Protein AF-E2A5L2-F1 (afdb_monomer)

Radius of gyration: 16.83 Å; Cα contacts (8 Å, |Δi|>4): 22; chains: 1; bounding box: 39×30×38 Å

pLDDT: mean 75.6, std 15.66, range [40.66, 94.75]

Foldseek 3Di:
DVVVVVCVVVCCVVQNDPLRDACQVVPCVVVVLVVQQPDPPPSVVSSVVSVVVVVVVPDPPPPPCPDDDDPDDCRDPDDD

Sequence (80 aa):
NVHSLIHLPTDVKKYGQLDNFSAFPFENFLGQLSRLVKSPKEPLVQLCNRIAEYDLLGDKKNNTQIYPTLEREHCVGPIL

Secondary structure (DSSP, 8-state):
--THHHHHHHHHHHH-SGGG--SGGGTTHHHHHHHH--SSSSHHHHHHHHHHHHHHT---------S---SS---S----

Structure (mmCIF, N/CA/C/O backbone):
data_AF-E2A5L2-F1
#
_entry.id   AF-E2A5L2-F1
#
loop_
_atom_site.group_PDB
_atom_site.id
_atom_site.type_symbol
_atom_site.label_atom_id
_atom_site.label_alt_id
_atom_site.label_comp_id
_atom_site.label_asym_id
_atom_site.label_entity_id
_atom_site.label_seq_id
_atom_site.pdbx_PDB_ins_code
_atom_site.Cartn_x
_atom_site.Cartn_y
_atom_site.Cartn_z
_atom_site.occupancy
_atom_site.B_iso_or_equiv
_atom_site.auth_seq_id
_atom_site.auth_comp_id
_atom_site.auth_asym_id
_atom_site.auth_atom_id
_atom_site.pdbx_PDB_model_num
ATOM 1 N N . ASN A 1 1 ? 11.712 3.370 -1.003 1.00 58.59 1 ASN A N 1
ATOM 2 C CA . ASN A 1 1 ? 11.430 2.734 -2.308 1.00 58.59 1 ASN A CA 1
ATOM 3 C C . ASN A 1 1 ? 12.675 2.286 -3.092 1.00 58.59 1 ASN A C 1
ATOM 5 O O . ASN A 1 1 ? 12.521 1.658 -4.123 1.00 58.59 1 ASN A O 1
ATOM 9 N N . VAL A 1 2 ? 13.907 2.528 -2.613 1.00 63.34 2 VAL A N 1
ATOM 10 C CA . VAL A 1 2 ? 15.136 2.056 -3.298 1.00 63.34 2 VAL A CA 1
ATOM 11 C C . VAL A 1 2 ? 15.390 0.558 -3.061 1.00 63.34 2 VAL A C 1
ATOM 13 O O . VAL A 1 2 ? 15.910 -0.124 -3.931 1.00 63.34 2 VAL A O 1
ATOM 16 N N . HIS A 1 3 ? 14.956 0.024 -1.911 1.00 73.69 3 HIS A N 1
ATOM 17 C CA . HIS A 1 3 ? 15.046 -1.407 -1.587 1.00 73.69 3 HIS A CA 1
ATOM 18 C C . HIS A 1 3 ? 14.320 -2.291 -2.613 1.00 73.69 3 HIS A C 1
ATOM 20 O O . HIS A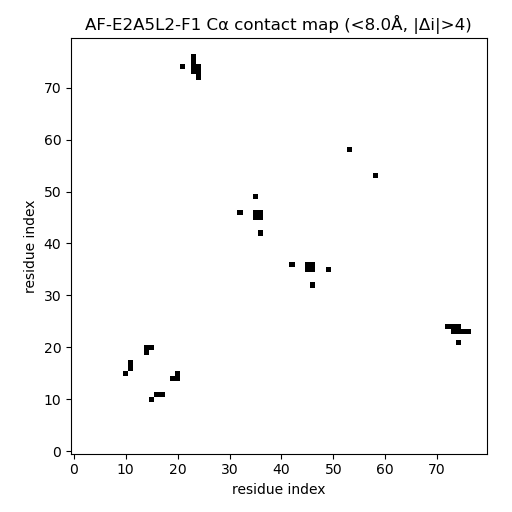 1 3 ? 14.802 -3.362 -2.956 1.00 73.69 3 HIS A O 1
ATOM 26 N N . SER A 1 4 ? 13.212 -1.804 -3.175 1.00 67.69 4 SER A N 1
ATOM 27 C CA . SER A 1 4 ? 12.447 -2.486 -4.222 1.00 67.69 4 SER A CA 1
ATOM 28 C C . SER A 1 4 ? 13.289 -2.750 -5.482 1.00 67.69 4 SER A C 1
ATOM 30 O O . SER A 1 4 ? 13.085 -3.752 -6.158 1.00 67.69 4 SER A O 1
ATOM 32 N N . LEU A 1 5 ? 14.302 -1.916 -5.760 1.00 77.62 5 LEU A N 1
ATOM 33 C CA . LEU A 1 5 ? 15.207 -2.094 -6.903 1.00 7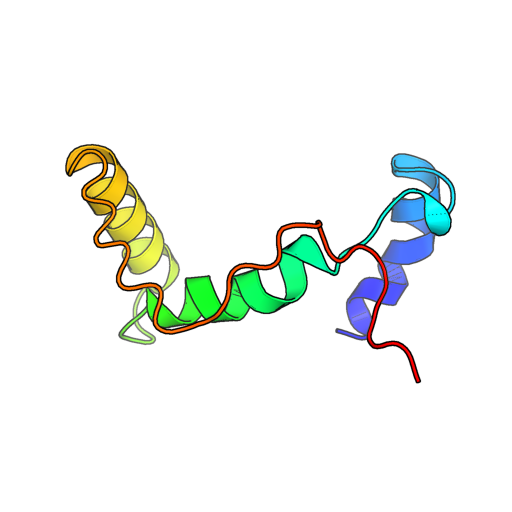7.62 5 LEU A CA 1
ATOM 34 C C . LEU A 1 5 ? 16.119 -3.319 -6.757 1.00 77.62 5 LEU A C 1
ATOM 36 O O . LEU A 1 5 ? 16.624 -3.827 -7.753 1.00 77.62 5 LEU A O 1
ATOM 40 N N . ILE A 1 6 ? 16.301 -3.826 -5.533 1.00 86.88 6 ILE A N 1
ATOM 41 C CA . ILE A 1 6 ? 17.059 -5.057 -5.273 1.00 86.88 6 ILE A CA 1
ATOM 42 C C . ILE A 1 6 ? 16.316 -6.271 -5.850 1.00 86.88 6 ILE A C 1
ATOM 44 O O . ILE A 1 6 ? 16.947 -7.223 -6.305 1.00 86.88 6 ILE A O 1
ATOM 48 N N . HIS A 1 7 ? 14.981 -6.225 -5.874 1.00 83.12 7 HIS A N 1
ATOM 49 C CA . HIS A 1 7 ? 14.137 -7.286 -6.424 1.00 83.12 7 HIS A CA 1
ATOM 50 C C . HIS A 1 7 ? 13.881 -7.142 -7.925 1.00 83.12 7 HIS A C 1
ATOM 52 O O . HIS A 1 7 ? 13.456 -8.111 -8.552 1.00 83.12 7 HIS A O 1
ATOM 58 N N . LEU A 1 8 ? 14.245 -6.002 -8.523 1.00 83.56 8 LEU A N 1
ATOM 59 C CA . LEU A 1 8 ? 14.034 -5.723 -9.941 1.00 83.56 8 LEU A CA 1
ATOM 60 C C . LEU A 1 8 ? 14.551 -6.835 -10.875 1.00 83.56 8 LEU A C 1
ATOM 62 O O . LEU A 1 8 ? 13.815 -7.219 -11.779 1.00 83.56 8 LEU A O 1
ATOM 66 N N . PRO A 1 9 ? 15.743 -7.437 -10.672 1.00 86.00 9 PRO A N 1
ATOM 67 C CA . PRO A 1 9 ? 16.197 -8.541 -11.521 1.00 86.00 9 PRO A CA 1
ATOM 68 C C . PRO A 1 9 ? 15.306 -9.789 -11.428 1.00 86.00 9 PRO A C 1
ATOM 70 O O . PRO A 1 9 ? 15.151 -10.520 -12.405 1.00 86.00 9 PRO A O 1
ATOM 73 N N . THR A 1 10 ? 14.735 -10.054 -10.252 1.00 86.88 10 THR A N 1
ATOM 74 C CA . THR A 1 10 ? 13.801 -11.164 -10.026 1.00 86.88 10 THR A CA 1
ATOM 75 C C . THR A 1 10 ? 12.444 -10.860 -10.651 1.00 86.88 10 THR A C 1
ATOM 77 O O . THR A 1 10 ? 11.854 -11.734 -11.284 1.00 86.88 10 THR A O 1
ATOM 80 N N . ASP A 1 11 ? 11.987 -9.615 -10.543 1.00 84.69 11 ASP A N 1
ATOM 81 C CA . ASP A 1 11 ? 10.734 -9.158 -11.137 1.00 84.69 11 ASP A CA 1
ATOM 82 C C . ASP A 1 11 ? 10.802 -9.177 -12.667 1.00 84.69 11 ASP A C 1
ATOM 84 O O . ASP A 1 11 ? 9.883 -9.686 -13.301 1.00 84.69 11 ASP A O 1
ATOM 88 N N . VAL A 1 12 ? 11.927 -8.774 -13.269 1.00 86.38 12 VAL A N 1
ATOM 89 C CA . VAL A 1 12 ? 12.142 -8.876 -14.724 1.00 86.38 12 VAL A CA 1
ATOM 90 C C . VAL A 1 12 ? 12.089 -10.332 -15.201 1.00 86.38 12 VAL A C 1
ATOM 92 O O . VAL A 1 12 ? 11.508 -10.638 -16.240 1.00 86.38 12 VAL A O 1
ATOM 95 N N . LYS A 1 13 ? 12.647 -11.274 -14.429 1.00 88.12 13 LYS A N 1
ATOM 96 C CA . LYS A 1 13 ? 12.557 -12.709 -14.754 1.00 88.12 13 LYS A CA 1
ATOM 97 C C . LYS A 1 13 ? 11.128 -13.249 -14.665 1.00 88.12 13 LYS A C 1
ATOM 99 O O . LYS A 1 13 ? 10.805 -14.197 -15.373 1.00 88.12 13 LYS A O 1
ATOM 104 N N . LYS A 1 14 ? 10.299 -12.689 -13.781 1.00 88.50 14 LYS A N 1
ATOM 105 C CA . LYS A 1 14 ? 8.939 -13.171 -13.508 1.00 88.50 14 LYS A CA 1
ATOM 106 C C . LYS A 1 14 ? 7.880 -12.526 -14.406 1.00 88.50 14 LYS A C 1
ATOM 108 O O . LYS A 1 14 ? 6.970 -13.220 -14.847 1.00 88.50 14 LYS A O 1
ATOM 113 N N . TYR A 1 15 ? 7.986 -11.224 -14.652 1.00 83.94 15 TYR A N 1
ATOM 114 C CA . TYR A 1 15 ? 6.982 -10.410 -15.347 1.00 83.94 15 TYR A CA 1
ATOM 115 C C . TYR A 1 15 ? 7.430 -9.960 -16.747 1.00 83.94 15 TYR A C 1
ATOM 117 O O . TYR A 1 15 ? 6.638 -9.393 -17.498 1.00 83.94 15 TYR A O 1
ATOM 125 N N . GLY A 1 16 ? 8.673 -10.259 -17.131 1.00 84.50 16 GLY A N 1
ATOM 126 C CA . GLY A 1 16 ? 9.246 -9.890 -18.421 1.00 84.50 16 GLY A CA 1
ATOM 127 C C . GLY A 1 16 ? 10.003 -8.566 -18.369 1.00 84.50 16 GLY A C 1
ATOM 128 O O . GLY A 1 16 ? 10.354 -8.063 -17.311 1.00 84.50 16 GLY A O 1
ATOM 129 N N . GLN A 1 17 ? 10.311 -8.015 -19.536 1.00 83.06 17 GLN A N 1
ATOM 130 C CA . GLN A 1 17 ? 11.035 -6.749 -19.675 1.00 83.06 17 GLN A CA 1
ATOM 131 C C . GLN A 1 17 ? 10.339 -5.579 -18.958 1.00 83.06 17 GLN A C 1
ATOM 133 O O . GLN A 1 17 ? 9.119 -5.569 -18.815 1.00 83.06 17 GLN A O 1
ATOM 138 N N . LEU A 1 18 ? 11.129 -4.593 -18.522 1.00 75.25 18 LEU A N 1
ATOM 139 C CA . LEU A 1 18 ? 10.671 -3.475 -17.687 1.00 75.25 18 LEU A CA 1
ATOM 140 C C . LEU A 1 18 ? 9.538 -2.663 -18.327 1.00 75.25 18 LEU A C 1
ATOM 142 O O . LEU A 1 18 ? 8.652 -2.201 -17.623 1.00 75.25 18 LEU A O 1
ATOM 146 N N . ASP A 1 19 ? 9.508 -2.571 -19.656 1.00 76.94 19 ASP A N 1
ATOM 147 C CA . ASP A 1 19 ? 8.437 -1.886 -20.390 1.00 76.94 19 ASP A CA 1
ATOM 148 C C . ASP A 1 19 ? 7.065 -2.568 -20.237 1.00 76.94 19 ASP A C 1
ATOM 150 O O . ASP A 1 19 ? 6.029 -1.947 -20.465 1.00 76.94 19 ASP A O 1
ATOM 154 N N . ASN A 1 20 ? 7.044 -3.843 -19.835 1.00 77.25 20 ASN A N 1
ATOM 155 C CA . ASN A 1 20 ? 5.821 -4.628 -19.686 1.00 77.25 20 ASN A CA 1
ATOM 156 C C . ASN A 1 20 ? 5.223 -4.560 -18.274 1.00 77.25 20 ASN A C 1
ATOM 158 O O . ASN A 1 20 ? 4.112 -5.053 -18.075 1.00 77.25 20 ASN A O 1
ATOM 162 N N . PHE A 1 21 ? 5.932 -4.009 -17.283 1.00 77.38 21 PHE A N 1
ATOM 163 C CA . PHE A 1 21 ? 5.426 -3.939 -15.915 1.00 77.38 21 PHE A CA 1
ATOM 164 C C . PHE A 1 21 ? 5.750 -2.606 -15.248 1.00 77.38 21 PHE A C 1
ATOM 166 O O . PHE A 1 21 ? 6.832 -2.046 -15.375 1.00 77.38 21 PHE A O 1
ATOM 173 N N . SER A 1 22 ? 4.784 -2.100 -14.491 1.00 77.00 22 SER A N 1
ATOM 174 C CA . SER A 1 22 ? 4.874 -0.794 -13.859 1.00 77.00 22 SER A CA 1
ATOM 175 C C . SER A 1 22 ? 4.286 -0.840 -12.458 1.00 77.00 22 SER A C 1
ATOM 177 O O . SER A 1 22 ? 3.233 -1.433 -12.229 1.00 77.00 22 SER A O 1
ATOM 179 N N . ALA A 1 23 ? 4.971 -0.195 -11.514 1.00 76.44 23 ALA A N 1
ATOM 180 C CA . ALA A 1 23 ? 4.477 -0.009 -10.154 1.00 76.44 23 ALA A CA 1
ATOM 181 C C . ALA A 1 23 ? 3.633 1.273 -9.999 1.00 76.44 23 ALA A C 1
ATOM 183 O O . ALA A 1 23 ? 3.067 1.485 -8.927 1.00 76.44 23 ALA A O 1
ATOM 184 N N . PHE A 1 24 ? 3.520 2.106 -11.047 1.00 77.62 24 PHE A N 1
ATOM 185 C CA . PHE A 1 24 ? 2.758 3.363 -11.014 1.00 77.62 24 PHE A CA 1
ATOM 186 C C . PHE A 1 24 ? 1.295 3.186 -10.567 1.00 77.62 24 PHE A C 1
ATOM 188 O O . PHE A 1 24 ? 0.865 3.949 -9.699 1.00 77.62 24 PHE A O 1
ATOM 195 N N . PRO A 1 25 ? 0.543 2.154 -11.012 1.00 76.56 25 PRO A N 1
ATOM 196 C CA . PRO A 1 25 ? -0.821 1.925 -10.521 1.00 76.56 25 PRO A CA 1
ATOM 197 C C . PRO A 1 25 ? -0.921 1.749 -8.995 1.00 76.56 25 PRO A C 1
ATOM 199 O O . PRO A 1 25 ? -1.960 2.025 -8.398 1.00 76.56 25 PRO A O 1
ATOM 202 N N . PHE A 1 26 ? 0.164 1.322 -8.342 1.00 78.69 26 PHE A N 1
ATOM 203 C CA . PHE A 1 26 ? 0.213 1.046 -6.906 1.00 78.69 26 PHE A CA 1
ATOM 204 C C . PHE A 1 26 ? 0.883 2.157 -6.087 1.00 78.69 26 PHE A C 1
ATOM 206 O O . PHE A 1 26 ? 0.935 2.053 -4.860 1.00 78.69 26 PHE A O 1
ATOM 213 N N . GLU A 1 27 ? 1.373 3.229 -6.716 1.00 80.81 27 GLU A N 1
ATOM 214 C CA . GLU A 1 27 ? 2.162 4.275 -6.051 1.00 80.81 27 GLU A CA 1
ATOM 215 C C . GLU A 1 27 ? 1.409 4.913 -4.874 1.00 80.81 27 GLU A C 1
ATOM 217 O O . GLU A 1 27 ? 1.945 5.063 -3.775 1.00 80.81 27 GLU A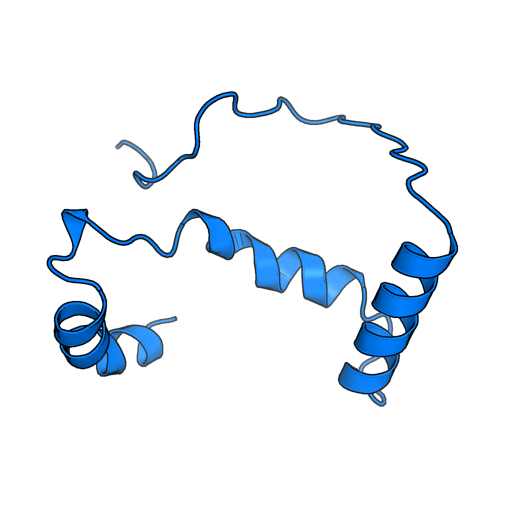 O 1
ATOM 222 N N . ASN A 1 28 ? 0.123 5.206 -5.069 1.00 80.88 28 ASN A N 1
ATOM 223 C CA . ASN A 1 28 ? -0.719 5.799 -4.033 1.00 80.88 28 ASN A CA 1
ATOM 224 C C . ASN A 1 28 ? -1.421 4.755 -3.143 1.00 80.88 28 ASN A C 1
ATOM 226 O O . ASN A 1 28 ? -2.191 5.114 -2.251 1.00 80.88 28 ASN A O 1
ATOM 230 N N . PHE A 1 29 ? -1.208 3.454 -3.362 1.00 84.56 29 PHE A N 1
ATOM 231 C CA . PHE A 1 29 ? -1.932 2.419 -2.620 1.00 84.56 29 PHE A CA 1
ATOM 232 C C . PHE A 1 29 ? -1.586 2.455 -1.127 1.00 84.56 29 PHE A C 1
ATOM 234 O O . PHE A 1 29 ? -2.475 2.416 -0.281 1.00 84.56 29 PHE A O 1
ATOM 241 N N . LEU A 1 30 ? -0.312 2.668 -0.783 1.00 85.00 30 LEU A N 1
ATOM 242 C CA . LEU A 1 30 ? 0.107 2.823 0.614 1.00 85.00 30 LEU A CA 1
ATOM 243 C C . LEU A 1 30 ? -0.547 4.042 1.291 1.00 85.00 30 LEU A C 1
ATOM 245 O O . LEU A 1 30 ? -0.910 3.973 2.464 1.00 85.00 30 LEU A O 1
ATOM 249 N N . GLY A 1 31 ? -0.731 5.141 0.554 1.00 86.06 31 GLY A N 1
ATOM 250 C CA . GLY A 1 31 ? -1.428 6.336 1.037 1.00 86.06 31 GLY A CA 1
ATOM 251 C C . GLY A 1 31 ? -2.920 6.098 1.282 1.00 86.06 31 GLY A C 1
ATOM 252 O O . GLY A 1 31 ? -3.497 6.651 2.215 1.00 86.06 31 GLY A O 1
ATOM 253 N N . GLN A 1 32 ? -3.551 5.246 0.477 1.00 86.88 32 GLN A N 1
ATOM 254 C CA . GLN A 1 32 ? -4.934 4.823 0.696 1.00 86.88 32 GLN A CA 1
ATOM 255 C C . GLN A 1 32 ? -5.049 3.916 1.925 1.00 86.88 32 GLN A C 1
ATOM 257 O O . GLN A 1 32 ? -5.890 4.167 2.786 1.00 86.88 32 GLN A O 1
ATOM 262 N N . LEU A 1 33 ? -4.162 2.924 2.057 1.00 87.56 33 LEU A N 1
ATOM 263 C CA . LEU A 1 33 ? -4.134 2.021 3.212 1.00 87.56 33 LEU A CA 1
ATOM 264 C C . LEU A 1 33 ? -3.885 2.772 4.525 1.00 87.56 33 LEU A C 1
ATOM 266 O O . LEU A 1 33 ? -4.548 2.504 5.525 1.00 87.56 33 LEU A O 1
ATOM 270 N N . SER A 1 34 ? -2.969 3.744 4.532 1.00 86.81 34 SER A N 1
ATOM 271 C CA . SER A 1 34 ? -2.655 4.511 5.741 1.00 86.81 34 SER A CA 1
ATOM 272 C C . SER A 1 34 ? -3.829 5.366 6.222 1.00 86.81 34 SER A C 1
ATOM 274 O O . SER A 1 34 ? -4.019 5.495 7.426 1.00 86.81 34 SER A O 1
ATOM 276 N N . ARG A 1 35 ? -4.679 5.876 5.319 1.00 88.62 35 ARG A N 1
ATOM 277 C CA . ARG A 1 35 ? -5.909 6.609 5.681 1.00 88.62 35 ARG A CA 1
ATOM 278 C C . ARG A 1 35 ? -6.945 5.737 6.396 1.00 88.62 35 ARG A C 1
ATOM 280 O O . ARG A 1 35 ? -7.770 6.267 7.140 1.00 88.62 35 ARG A O 1
ATOM 287 N N . LEU A 1 36 ? -6.922 4.423 6.174 1.00 87.25 36 LEU A N 1
ATOM 288 C CA . LEU A 1 36 ? -7.827 3.477 6.835 1.00 87.25 36 LEU A CA 1
ATOM 289 C C . LEU A 1 36 ? -7.399 3.172 8.278 1.00 87.25 36 LEU A C 1
ATOM 291 O O . LEU A 1 36 ? -8.235 2.802 9.104 1.00 87.25 36 LEU A O 1
ATOM 295 N N . VAL A 1 37 ? -6.118 3.368 8.595 1.00 92.00 37 VAL A N 1
ATOM 296 C CA . VAL A 1 37 ? -5.539 3.135 9.918 1.00 92.00 37 VAL A CA 1
ATOM 297 C C . VAL A 1 37 ? -5.565 4.440 10.714 1.00 92.00 37 VAL A C 1
ATOM 299 O O . VAL A 1 37 ? -4.871 5.398 10.391 1.00 92.00 37 VAL A O 1
ATOM 302 N N . LYS A 1 38 ? -6.364 4.495 11.785 1.00 89.81 38 LYS A N 1
ATOM 303 C CA . LYS A 1 38 ? -6.535 5.721 12.595 1.00 89.81 38 LYS A CA 1
ATOM 304 C C . LYS A 1 38 ? -5.634 5.770 13.826 1.00 89.81 38 LYS A C 1
ATOM 306 O O . LYS A 1 38 ? -5.502 6.816 14.453 1.00 89.81 38 LYS A O 1
ATOM 311 N N . SER A 1 39 ? -5.051 4.636 14.197 1.00 90.25 39 SER A N 1
ATOM 312 C CA . SER A 1 39 ? -4.198 4.491 15.375 1.00 90.25 39 SER A CA 1
ATOM 313 C C . SER A 1 39 ? -3.023 3.565 15.067 1.00 90.25 39 SER A C 1
ATOM 315 O O . SER A 1 39 ? -3.200 2.607 14.315 1.00 90.25 39 SER A O 1
ATOM 317 N N . PRO A 1 40 ? -1.843 3.782 15.672 1.00 88.88 40 PRO A N 1
ATOM 318 C CA . PRO A 1 40 ? -0.706 2.877 15.523 1.00 88.88 40 PRO A CA 1
ATOM 319 C C . PRO A 1 40 ? -0.907 1.519 16.219 1.00 88.88 40 PRO A C 1
ATOM 321 O O . PRO A 1 40 ? -0.110 0.609 16.014 1.00 88.88 40 PRO A O 1
ATOM 324 N N . LYS A 1 41 ? -1.939 1.365 17.058 1.00 93.31 41 LYS A N 1
ATOM 325 C CA . LYS A 1 41 ? -2.223 0.118 17.780 1.00 93.31 41 LYS A CA 1
ATOM 326 C C . LYS A 1 41 ? -2.912 -0.892 16.861 1.00 93.31 41 LYS A C 1
ATOM 328 O O . LYS A 1 41 ? -4.009 -0.615 16.395 1.00 93.31 41 LYS A O 1
ATOM 333 N N . GLU A 1 42 ? -2.332 -2.071 16.659 1.00 93.56 42 GLU A N 1
ATOM 334 C CA . GLU A 1 42 ? -2.926 -3.140 15.832 1.00 93.56 42 GLU A CA 1
ATOM 335 C C . GLU A 1 42 ? -3.367 -2.666 14.421 1.00 93.56 42 GLU A C 1
ATOM 337 O O . GLU A 1 42 ? -4.536 -2.801 14.046 1.00 93.56 42 GLU A O 1
ATOM 342 N N . PRO A 1 43 ? -2.462 -2.076 13.613 1.00 91.62 43 PRO A N 1
ATOM 343 C CA . PRO A 1 43 ? -2.814 -1.456 12.332 1.00 91.62 43 PRO A CA 1
ATOM 344 C C . PRO A 1 43 ? -3.367 -2.461 11.313 1.00 91.62 43 PRO A C 1
ATOM 346 O O . PRO A 1 43 ? -4.274 -2.133 10.552 1.00 91.62 43 PRO A O 1
ATOM 349 N N . LEU A 1 44 ? -2.867 -3.701 11.329 1.00 92.62 44 LEU A N 1
ATOM 350 C CA . LEU A 1 44 ? -3.350 -4.775 10.457 1.00 92.62 44 LEU A CA 1
ATOM 351 C C . LEU A 1 44 ? -4.786 -5.178 10.800 1.00 92.62 44 LEU A C 1
ATOM 353 O O . LEU A 1 44 ? -5.612 -5.307 9.905 1.00 92.62 44 LEU A O 1
ATOM 357 N N . VAL A 1 45 ? -5.101 -5.319 12.091 1.00 94.75 45 VAL A N 1
ATOM 358 C CA . VAL A 1 45 ? -6.457 -5.658 12.549 1.00 94.75 45 VAL A CA 1
ATOM 359 C C . VAL A 1 45 ? -7.436 -4.552 12.168 1.00 94.75 45 VAL A C 1
ATOM 361 O O . VAL A 1 45 ? -8.514 -4.837 11.651 1.00 94.75 45 VAL A O 1
ATOM 364 N N . GLN A 1 46 ? -7.049 -3.287 12.365 1.00 93.19 46 GLN A N 1
ATOM 365 C CA . GLN A 1 4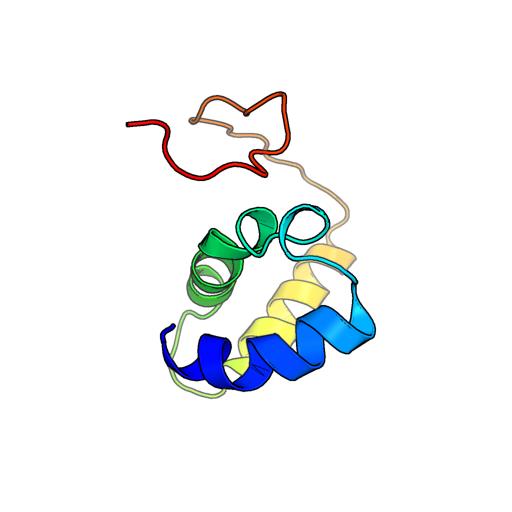6 ? -7.853 -2.149 11.920 1.00 93.19 46 GLN A CA 1
ATOM 366 C C . GLN A 1 46 ? -8.130 -2.214 10.418 1.00 93.19 46 GLN A C 1
ATOM 368 O O . GLN A 1 46 ? -9.279 -2.071 10.011 1.00 93.19 46 GLN A O 1
ATOM 373 N N . LEU A 1 47 ? -7.100 -2.456 9.605 1.00 92.94 47 LEU A N 1
ATOM 374 C CA . LEU A 1 47 ? -7.240 -2.533 8.157 1.00 92.94 47 LEU A CA 1
ATOM 375 C C . LEU A 1 47 ? -8.173 -3.677 7.731 1.00 92.94 47 LEU A C 1
ATOM 377 O O . LEU A 1 47 ? -9.106 -3.434 6.971 1.00 92.94 47 LEU A O 1
ATOM 381 N N . CYS A 1 48 ? -7.970 -4.890 8.253 1.00 92.75 48 CYS A N 1
ATOM 382 C CA . CYS A 1 48 ? -8.821 -6.043 7.951 1.00 92.75 48 CYS A CA 1
ATOM 383 C C . CYS A 1 48 ? -10.288 -5.779 8.314 1.00 92.75 48 CYS A C 1
ATOM 385 O O . CYS A 1 48 ? -11.175 -6.035 7.504 1.00 92.75 48 CYS A O 1
ATOM 387 N N . ASN A 1 49 ? -10.543 -5.209 9.495 1.00 92.75 49 ASN A N 1
ATOM 388 C CA . ASN A 1 49 ? -11.899 -4.872 9.928 1.0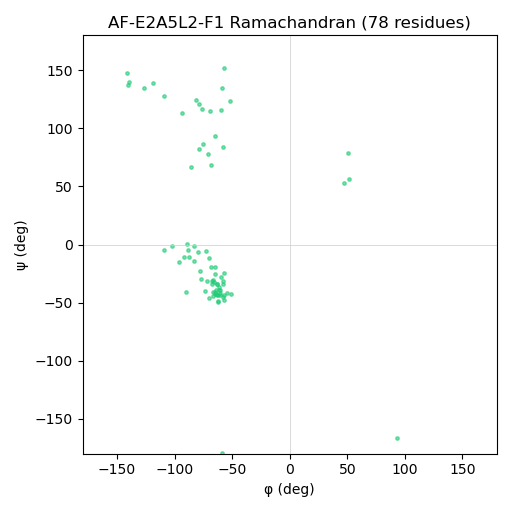0 92.75 49 ASN A CA 1
ATOM 389 C C . ASN A 1 49 ? -12.533 -3.806 9.025 1.00 92.75 49 ASN A C 1
ATOM 391 O O . ASN A 1 49 ? -13.688 -3.946 8.643 1.00 92.75 49 ASN A O 1
ATOM 395 N N . ARG A 1 50 ? -11.781 -2.767 8.634 1.00 91.31 50 ARG A N 1
ATOM 396 C CA . ARG A 1 50 ? -12.266 -1.728 7.710 1.00 91.31 50 ARG A CA 1
ATOM 397 C C . ARG A 1 50 ? -12.618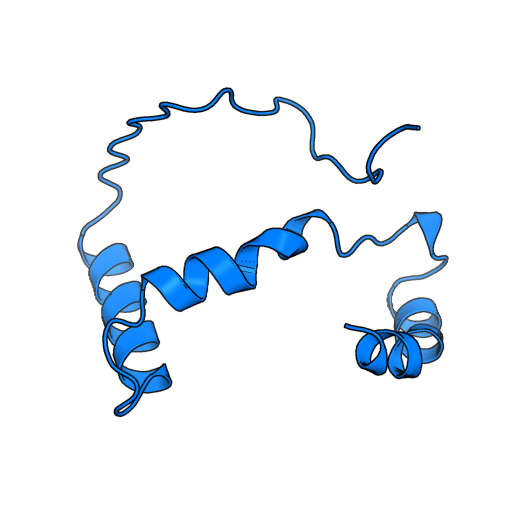 -2.292 6.337 1.00 91.31 50 ARG A C 1
ATOM 399 O O . ARG A 1 50 ? -13.651 -1.920 5.795 1.00 91.31 50 ARG A O 1
ATOM 406 N N . ILE A 1 51 ? -11.788 -3.178 5.789 1.00 90.31 51 ILE A N 1
ATOM 407 C CA . ILE A 1 51 ? -12.062 -3.841 4.506 1.00 90.31 51 ILE A CA 1
ATOM 408 C C . ILE A 1 51 ? -13.338 -4.683 4.617 1.00 90.31 51 ILE A C 1
ATOM 410 O O . ILE A 1 51 ? -14.249 -4.504 3.816 1.00 90.31 51 ILE A O 1
ATOM 414 N N . ALA A 1 52 ? -13.458 -5.497 5.669 1.00 91.31 52 ALA A N 1
ATOM 415 C CA . ALA A 1 52 ? -14.658 -6.295 5.910 1.00 91.31 52 ALA A CA 1
ATOM 416 C C . ALA A 1 52 ? -15.920 -5.427 6.086 1.00 91.31 52 ALA A C 1
ATOM 418 O O . ALA A 1 52 ? -16.982 -5.775 5.579 1.00 91.31 52 ALA A O 1
ATOM 419 N N . GLU A 1 53 ? -15.820 -4.279 6.764 1.00 91.19 53 GLU A N 1
ATOM 420 C CA . GLU A 1 53 ? -16.917 -3.308 6.869 1.00 91.19 53 GLU A CA 1
ATOM 421 C C . GLU A 1 53 ? -17.346 -2.777 5.493 1.00 91.19 53 GLU A C 1
ATOM 423 O O . GLU A 1 53 ? -18.544 -2.685 5.229 1.00 91.19 53 GLU A O 1
ATOM 428 N N . TYR A 1 54 ? -16.396 -2.447 4.610 1.00 86.88 54 TYR A N 1
ATOM 429 C CA . TYR A 1 54 ? -16.707 -1.992 3.251 1.00 86.88 54 TYR A CA 1
ATOM 430 C C . TYR A 1 54 ? -17.378 -3.077 2.409 1.00 86.88 54 TYR A C 1
ATOM 432 O O . TYR A 1 54 ? -18.366 -2.784 1.734 1.00 86.88 54 TYR A O 1
ATOM 440 N N . ASP A 1 55 ? -16.890 -4.314 2.490 1.00 86.56 55 ASP A N 1
ATOM 441 C CA . ASP A 1 55 ? -17.447 -5.449 1.751 1.00 86.56 55 ASP A CA 1
ATOM 442 C C . ASP A 1 55 ? -18.886 -5.760 2.197 1.00 86.56 55 ASP A C 1
ATOM 444 O O . ASP A 1 55 ? -19.761 -6.031 1.374 1.00 86.56 55 ASP A O 1
ATOM 448 N N . LEU A 1 56 ? -19.160 -5.659 3.503 1.00 84.44 56 LEU A N 1
ATOM 449 C CA . LEU A 1 56 ? -20.491 -5.873 4.081 1.00 84.44 56 LEU A CA 1
ATOM 450 C C . LEU A 1 56 ? -21.481 -4.745 3.760 1.00 84.44 56 LEU A C 1
ATOM 452 O O . LEU A 1 56 ? -22.684 -4.989 3.672 1.00 84.44 56 LEU A O 1
ATOM 456 N N . LEU A 1 57 ? -20.999 -3.508 3.608 1.00 78.31 57 LEU A N 1
ATOM 457 C CA . LEU A 1 57 ? -21.840 -2.331 3.369 1.00 78.31 57 LEU A CA 1
ATOM 458 C C . LEU A 1 57 ? -22.237 -2.126 1.904 1.00 78.31 57 LEU A C 1
ATOM 460 O O . LEU A 1 57 ? -22.985 -1.186 1.637 1.00 78.31 57 LEU A O 1
ATOM 464 N N . GLY A 1 58 ? -21.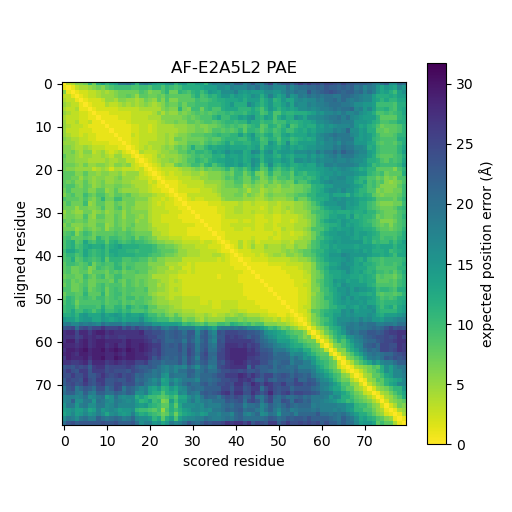791 -2.989 0.984 1.00 64.12 58 GLY A N 1
ATOM 465 C CA . GLY A 1 58 ? -22.321 -3.075 -0.377 1.00 64.12 58 GLY A CA 1
ATOM 466 C C . GLY A 1 58 ? -22.382 -1.730 -1.107 1.00 64.12 58 GLY A C 1
ATOM 467 O O . GLY A 1 58 ? -23.441 -1.121 -1.216 1.00 64.12 58 GLY A O 1
ATOM 468 N N . ASP A 1 59 ? -21.236 -1.281 -1.615 1.00 57.69 59 ASP A N 1
ATOM 469 C CA . ASP A 1 59 ? -21.112 -0.325 -2.724 1.00 57.69 59 ASP A CA 1
ATOM 470 C C . ASP A 1 59 ? -22.007 0.933 -2.647 1.00 57.69 59 ASP A C 1
ATOM 472 O O . ASP A 1 59 ? -22.682 1.320 -3.601 1.00 57.69 59 ASP A O 1
ATOM 476 N N . LYS A 1 60 ? -21.960 1.674 -1.533 1.00 50.09 60 LYS A N 1
ATOM 477 C CA . LYS A 1 60 ? -22.207 3.120 -1.630 1.00 50.09 60 LYS A CA 1
ATOM 478 C C . LYS A 1 60 ? -20.939 3.780 -2.145 1.00 50.09 60 LYS A C 1
ATOM 480 O O . LYS A 1 60 ? -20.168 4.347 -1.371 1.00 50.09 60 LYS A O 1
ATOM 485 N N . LYS A 1 61 ? -20.754 3.755 -3.469 1.00 50.75 61 LYS A N 1
ATOM 486 C CA . LYS A 1 61 ? -19.953 4.769 -4.159 1.00 50.75 61 LYS A CA 1
ATOM 487 C C . LYS A 1 61 ? -20.566 6.133 -3.851 1.00 50.75 61 LYS A C 1
ATOM 489 O O . LYS A 1 61 ? -21.329 6.680 -4.640 1.00 50.75 61 LYS A O 1
ATOM 494 N N . ASN A 1 62 ? -20.209 6.721 -2.713 1.00 40.66 62 ASN A N 1
ATOM 495 C CA . ASN A 1 62 ? -20.213 8.167 -2.583 1.00 40.66 62 ASN A CA 1
ATOM 496 C C . ASN A 1 62 ? -19.042 8.646 -3.432 1.00 40.66 62 ASN A C 1
ATOM 498 O O . ASN A 1 62 ? -17.944 8.910 -2.948 1.00 40.66 62 ASN A O 1
ATOM 502 N N . ASN A 1 63 ? -19.292 8.661 -4.739 1.00 45.03 63 ASN A N 1
ATOM 503 C CA . ASN A 1 63 ? -18.464 9.276 -5.747 1.00 45.03 63 ASN A CA 1
ATOM 504 C C . ASN A 1 63 ? -18.560 10.791 -5.531 1.00 45.03 63 ASN A C 1
ATOM 506 O O . ASN A 1 63 ? -19.144 11.513 -6.328 1.00 45.03 63 ASN A O 1
ATOM 510 N N . THR A 1 64 ? -18.006 11.298 -4.433 1.00 45.12 64 THR A N 1
ATOM 511 C CA . THR A 1 64 ? -17.597 12.699 -4.387 1.00 45.12 64 THR A CA 1
ATOM 512 C C . THR A 1 64 ? -16.189 12.733 -4.965 1.00 45.12 64 THR A C 1
ATOM 514 O O . THR A 1 64 ? -15.203 12.951 -4.263 1.00 45.12 64 THR A O 1
ATOM 517 N N . GLN A 1 65 ? -16.078 12.429 -6.261 1.00 47.69 65 GLN A N 1
ATOM 518 C CA . GLN A 1 65 ? -14.891 12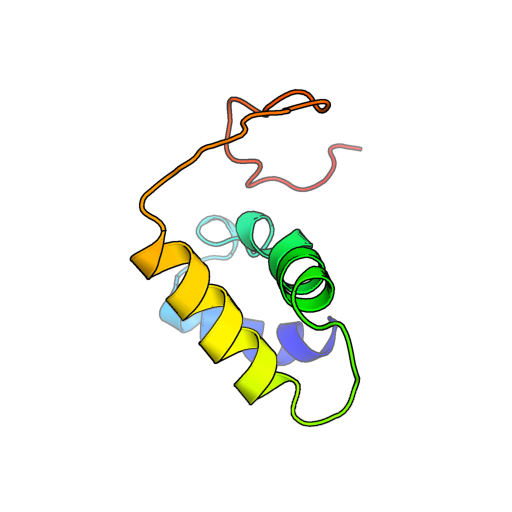.776 -7.030 1.00 47.69 65 GLN A CA 1
ATOM 519 C C . GLN A 1 65 ? -14.818 14.301 -7.075 1.00 47.69 65 GLN A C 1
ATOM 521 O O . GLN A 1 65 ? -15.434 14.944 -7.915 1.00 47.69 65 GLN A O 1
ATOM 526 N N . ILE A 1 66 ? -14.089 14.888 -6.126 1.00 54.16 66 ILE A N 1
ATOM 527 C CA . ILE A 1 66 ? -13.676 16.300 -6.181 1.00 54.16 66 ILE A CA 1
ATOM 528 C C . ILE A 1 66 ? -12.455 16.453 -7.114 1.00 54.16 66 ILE A C 1
ATOM 530 O O . ILE A 1 66 ? -12.039 17.560 -7.441 1.00 54.16 66 ILE A O 1
ATOM 534 N N . TYR A 1 67 ? -11.892 15.339 -7.591 1.00 49.19 67 TYR A N 1
ATOM 535 C CA . TYR A 1 67 ? -10.678 15.297 -8.398 1.00 49.19 67 TYR A CA 1
ATOM 536 C C . TYR A 1 67 ? -10.985 14.687 -9.771 1.00 49.19 67 TYR A C 1
ATOM 538 O O . TYR A 1 67 ? -11.741 13.713 -9.828 1.00 49.19 67 TYR A O 1
ATOM 546 N N . PRO A 1 68 ? -10.421 15.230 -10.864 1.00 53.88 68 PRO A N 1
ATOM 547 C CA . PRO A 1 68 ? -10.620 14.680 -12.197 1.00 53.88 68 PRO A CA 1
ATOM 548 C C . PRO A 1 68 ? -10.147 13.224 -12.251 1.00 53.88 68 PRO A C 1
ATOM 550 O O . PRO A 1 68 ? -9.071 12.882 -11.758 1.00 53.88 68 PRO A O 1
ATOM 553 N N . THR A 1 69 ? -10.966 12.369 -12.858 1.00 54.75 69 THR A N 1
ATOM 554 C CA . THR A 1 69 ? -10.622 10.965 -13.103 1.00 54.75 69 THR A CA 1
ATOM 555 C C . THR A 1 69 ? -9.758 10.877 -14.343 1.00 54.75 69 THR A C 1
ATOM 557 O O . THR A 1 69 ? -10.168 11.330 -15.409 1.00 54.75 69 THR A O 1
ATOM 560 N N . LEU A 1 70 ? -8.572 10.280 -14.218 1.00 55.41 70 LEU A N 1
ATOM 561 C CA . LEU A 1 70 ? -7.774 9.915 -15.381 1.00 55.41 70 LEU A CA 1
ATOM 562 C C . LEU A 1 70 ? -8.472 8.771 -16.126 1.00 55.41 70 LEU A C 1
ATOM 564 O O . LEU A 1 70 ? -8.588 7.664 -15.611 1.00 55.41 70 LEU A O 1
ATOM 568 N N . GLU A 1 71 ? -8.913 9.040 -17.354 1.00 52.09 71 GLU A N 1
ATOM 569 C CA . GLU A 1 71 ? -9.547 8.056 -18.246 1.00 52.09 71 GLU A CA 1
ATOM 570 C C . GLU A 1 71 ? -8.555 7.028 -18.825 1.00 52.09 71 GLU A C 1
ATOM 572 O O . GLU A 1 71 ? -8.956 6.091 -19.512 1.00 52.09 71 GLU A O 1
ATOM 577 N N . ARG A 1 72 ? -7.251 7.192 -18.567 1.00 56.50 72 ARG A N 1
ATOM 578 C CA . ARG A 1 72 ? -6.194 6.274 -19.007 1.00 56.50 72 ARG A CA 1
ATOM 579 C C . ARG A 1 72 ? -5.357 5.845 -17.810 1.00 56.50 72 ARG A C 1
ATOM 581 O O . ARG A 1 72 ? -4.955 6.695 -17.016 1.00 56.50 72 ARG A O 1
ATOM 588 N N . GLU A 1 73 ? -5.058 4.551 -17.709 1.00 56.06 73 GLU A N 1
ATOM 589 C CA . GLU A 1 73 ? -4.072 4.061 -16.745 1.00 56.06 73 GLU A CA 1
ATOM 590 C C . GLU A 1 73 ? -2.721 4.720 -17.044 1.00 56.06 73 GLU A C 1
ATOM 592 O O . GLU A 1 73 ? -2.143 4.566 -18.123 1.00 56.06 73 GLU A O 1
ATOM 597 N N . HIS A 1 74 ? -2.240 5.519 -16.095 1.00 58.88 74 HIS A N 1
ATOM 598 C CA . HIS A 1 74 ? -0.933 6.150 -16.178 1.00 58.88 74 HIS A CA 1
ATOM 599 C C . HIS A 1 74 ? 0.127 5.080 -15.889 1.00 58.88 74 HIS A C 1
ATOM 601 O O . HIS A 1 74 ? 0.538 4.864 -14.753 1.00 58.88 74 HIS A O 1
ATOM 607 N N . CYS A 1 75 ? 0.535 4.360 -16.932 1.00 56.84 75 CYS A N 1
ATOM 608 C CA . CYS A 1 75 ? 1.649 3.412 -16.85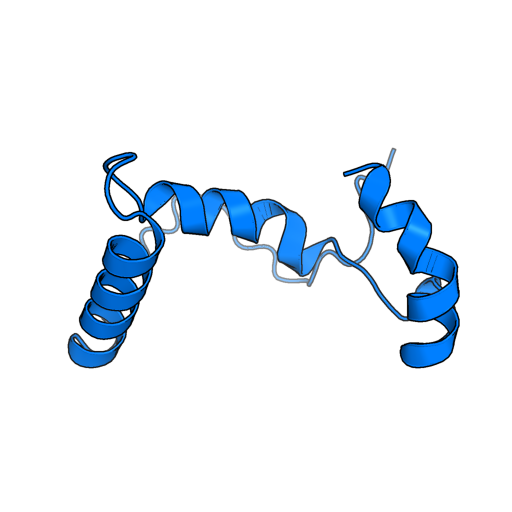6 1.00 56.84 75 CYS A CA 1
ATOM 609 C C . CYS A 1 75 ? 3.009 4.102 -17.020 1.00 56.84 75 CYS A C 1
ATOM 611 O O . CYS A 1 75 ? 4.039 3.497 -16.724 1.00 56.84 75 CYS A O 1
ATOM 613 N N . VAL A 1 76 ? 3.005 5.354 -17.486 1.00 59.41 76 VAL A N 1
ATOM 614 C CA . VAL A 1 76 ? 4.193 6.156 -17.772 1.00 59.41 76 VAL A CA 1
ATOM 615 C C . VAL A 1 76 ? 4.272 7.251 -16.716 1.00 59.41 76 VAL A C 1
ATOM 617 O O . VAL A 1 76 ? 3.280 7.932 -16.455 1.00 59.41 76 VAL A O 1
ATOM 620 N N . GLY A 1 77 ? 5.431 7.367 -16.069 1.00 60.84 77 GLY A N 1
ATOM 621 C CA . GLY A 1 77 ? 5.682 8.365 -15.032 1.00 60.84 77 GLY A CA 1
ATOM 622 C C . GLY A 1 77 ? 5.509 9.808 -15.524 1.00 60.84 77 GLY A C 1
ATOM 623 O O . GLY A 1 77 ? 5.180 10.034 -16.690 1.00 60.84 77 GLY A O 1
ATOM 624 N N . PRO A 1 78 ? 5.725 10.806 -14.652 1.00 61.28 78 PRO A N 1
ATOM 625 C CA . PRO A 1 78 ? 5.584 12.209 -15.024 1.00 61.28 78 PRO A CA 1
ATOM 626 C C . PRO A 1 78 ? 6.398 12.519 -16.286 1.00 61.28 78 PRO A C 1
ATOM 628 O O . PRO A 1 78 ? 7.602 12.264 -16.341 1.00 61.28 78 PRO A O 1
ATOM 631 N N . ILE A 1 79 ? 5.711 13.032 -17.306 1.00 61.50 79 ILE A N 1
ATOM 632 C CA . ILE A 1 79 ? 6.325 13.469 -18.558 1.00 61.50 79 ILE A CA 1
ATOM 633 C C . ILE A 1 79 ? 6.992 14.815 -18.256 1.00 61.50 79 ILE A C 1
ATOM 635 O O . ILE A 1 79 ? 6.307 15.749 -17.833 1.00 61.50 79 ILE A O 1
ATOM 639 N N . LEU A 1 80 ? 8.320 14.860 -18.387 1.00 42.81 80 LEU A N 1
ATOM 640 C CA . LEU A 1 80 ? 9.140 16.073 -18.283 1.00 42.81 80 LEU A CA 1
ATOM 641 C C . LEU A 1 80 ? 8.845 17.048 -19.427 1.00 42.81 80 LEU A C 1
ATOM 643 O O . LEU A 1 80 ? 8.703 16.569 -20.576 1.00 42.81 80 LEU A O 1
#

Solvent-accessible surface area (backbone atoms only — not comparable to full-atom values): 5281 Å² total; per-residue (Å²): 123,70,73,60,60,74,48,42,71,59,46,36,75,72,66,39,60,70,96,72,57,64,65,55,85,52,65,60,47,63,62,55,56,50,70,62,38,90,51,89,72,62,43,65,60,44,39,56,52,52,51,52,51,52,66,72,61,61,80,76,74,78,74,76,69,90,58,89,78,75,93,59,87,59,71,64,72,90,83,128

Mean predicted aligned error: 11.31 Å

Organism: Camponotus floridanus (NCBI:txid104421)